Protein AF-A0A1E3VKZ2-F1 (afdb_monomer_lite)

Radius of gyration: 23.26 Å; chains: 1; bounding box: 57×52×41 Å

pLDDT: mean 84.13, std 14.15, range [46.94, 95.75]

Foldseek 3Di:
DPDPDPVLLVCLLVVVDDPVSNVVVVVVCVVDPVSVVVSVVVNVVVVVVVVVCVVVVPDPDPPVVVVVVVPDDDDPPPDDDD

InterPro domains:
  IPR041916 Anti-sigma factor, zinc-finger domain superfamily [G3DSA:1.10.10.1320] (2-77)

Organism: NCBI:txid1774970

Structure (mmCIF, N/CA/C/O backbone):
data_AF-A0A1E3VKZ2-F1
#
_entry.id   AF-A0A1E3VKZ2-F1
#
loop_
_atom_site.group_PDB
_atom_site.id
_atom_site.type_symbol
_atom_site.label_atom_id
_atom_site.label_alt_id
_atom_site.label_comp_id
_atom_site.label_asym_id
_atom_site.label_entity_id
_atom_site.label_seq_id
_atom_site.pdbx_PDB_ins_code
_atom_site.Cartn_x
_atom_site.Cartn_y
_atom_site.Cartn_z
_atom_site.occupancy
_atom_site.B_iso_or_equiv
_atom_site.auth_seq_id
_atom_site.auth_comp_id
_atom_site.auth_asym_id
_atom_site.auth_atom_id
_atom_site.pdbx_PDB_model_num
ATOM 1 N N . MET A 1 1 ? 15.699 11.610 -7.701 1.00 52.47 1 MET A N 1
ATOM 2 C CA . MET A 1 1 ? 15.332 10.219 -8.046 1.00 52.47 1 MET A CA 1
ATOM 3 C C . MET A 1 1 ? 14.972 9.521 -6.748 1.00 52.47 1 MET A C 1
ATOM 5 O O . MET A 1 1 ? 15.765 9.647 -5.826 1.00 52.47 1 MET A O 1
ATOM 9 N N . LEU A 1 2 ? 13.817 8.849 -6.640 1.00 61.72 2 LEU A N 1
ATOM 10 C CA . LEU A 1 2 ? 13.558 7.988 -5.478 1.00 61.72 2 LEU A CA 1
ATOM 11 C C . LEU A 1 2 ? 14.512 6.793 -5.585 1.00 61.72 2 LEU A C 1
ATOM 13 O O . LEU A 1 2 ? 14.399 5.987 -6.508 1.00 61.72 2 LEU A O 1
ATOM 17 N N . THR A 1 3 ? 15.507 6.732 -4.709 1.00 64.56 3 THR A N 1
ATOM 18 C CA . THR A 1 3 ? 16.391 5.574 -4.575 1.00 64.56 3 THR A CA 1
ATOM 19 C C . THR A 1 3 ? 15.614 4.429 -3.919 1.00 64.56 3 THR A C 1
ATOM 21 O O . THR A 1 3 ? 14.753 4.690 -3.081 1.00 64.56 3 THR A O 1
ATOM 24 N N . PRO A 1 4 ? 15.864 3.156 -4.260 1.00 67.62 4 PRO A N 1
ATOM 25 C CA . PRO A 1 4 ? 15.265 2.024 -3.556 1.00 67.62 4 PRO A CA 1
ATOM 26 C C . PRO A 1 4 ? 15.897 1.881 -2.161 1.00 67.62 4 PRO A C 1
ATOM 28 O O . PRO A 1 4 ? 16.725 1.004 -1.924 1.00 67.62 4 PRO A O 1
ATOM 31 N N . SER A 1 5 ? 15.541 2.790 -1.255 1.00 85.31 5 SER A N 1
ATOM 32 C CA . SER A 1 5 ? 15.763 2.671 0.181 1.00 85.31 5 SER A CA 1
ATOM 33 C C . SER A 1 5 ? 14.626 1.867 0.809 1.00 85.31 5 SER A C 1
ATOM 35 O O . SER A 1 5 ? 13.535 1.758 0.244 1.00 85.31 5 SER A O 1
ATOM 37 N N . ASP A 1 6 ? 14.872 1.320 1.994 1.00 85.12 6 ASP A N 1
ATOM 38 C CA . ASP A 1 6 ? 13.844 0.601 2.748 1.00 85.12 6 ASP A CA 1
ATOM 39 C C . ASP A 1 6 ? 12.677 1.521 3.130 1.00 85.12 6 ASP A C 1
ATOM 41 O O . ASP A 1 6 ? 11.523 1.114 3.031 1.00 85.12 6 ASP A O 1
ATOM 45 N N . GLU A 1 7 ? 12.957 2.785 3.448 1.00 90.00 7 GLU A N 1
ATOM 46 C CA . GLU A 1 7 ? 11.938 3.804 3.719 1.00 90.00 7 GLU A CA 1
ATOM 47 C C . GLU A 1 7 ? 10.979 3.993 2.536 1.00 90.00 7 GLU A C 1
ATOM 49 O O . GLU A 1 7 ? 9.769 3.865 2.704 1.00 90.00 7 GLU A O 1
ATOM 54 N N . ASN A 1 8 ? 11.500 4.155 1.315 1.00 90.12 8 ASN A N 1
ATOM 55 C CA . ASN A 1 8 ? 10.665 4.329 0.122 1.00 90.12 8 ASN A CA 1
ATOM 56 C C . ASN A 1 8 ? 9.822 3.083 -0.196 1.00 90.12 8 ASN A C 1
ATOM 58 O O . ASN A 1 8 ? 8.720 3.194 -0.733 1.00 90.12 8 ASN A O 1
ATOM 62 N N . ILE A 1 9 ? 10.319 1.885 0.137 1.00 93.31 9 ILE A N 1
ATOM 63 C CA . ILE A 1 9 ? 9.539 0.646 0.019 1.00 93.31 9 ILE A CA 1
ATOM 64 C C . ILE A 1 9 ? 8.356 0.677 0.990 1.00 93.31 9 ILE A C 1
ATOM 66 O O . ILE A 1 9 ? 7.239 0.357 0.585 1.00 93.31 9 ILE A O 1
ATOM 70 N N . HIS A 1 10 ? 8.588 1.065 2.245 1.00 92.56 10 HIS A N 1
ATOM 71 C CA . HIS A 1 10 ? 7.530 1.176 3.246 1.00 92.56 10 HIS A CA 1
ATOM 72 C C . HIS A 1 10 ? 6.508 2.252 2.874 1.00 92.56 10 HIS A C 1
ATOM 74 O O . HIS A 1 10 ? 5.317 1.957 2.850 1.00 92.56 10 HIS A O 1
ATOM 80 N N . GLU A 1 11 ? 6.941 3.450 2.477 1.00 94.19 11 GLU A N 1
ATOM 81 C CA . GLU A 1 11 ? 6.031 4.516 2.041 1.00 94.19 11 GLU A CA 1
ATOM 82 C C . GLU A 1 11 ? 5.175 4.106 0.839 1.00 94.19 11 GLU A C 1
ATOM 84 O O . GLU A 1 11 ? 3.984 4.423 0.784 1.00 94.19 11 GLU A O 1
ATOM 89 N N . PHE A 1 12 ? 5.756 3.371 -0.115 1.00 94.06 12 PHE A N 1
ATOM 90 C CA . PHE A 1 12 ? 5.017 2.835 -1.253 1.00 94.06 12 PHE A CA 1
ATOM 91 C C . PHE A 1 12 ? 3.983 1.786 -0.827 1.00 94.06 12 PHE A C 1
ATOM 93 O O . PHE A 1 12 ? 2.829 1.858 -1.247 1.00 94.06 12 PHE A O 1
ATOM 100 N N . VAL A 1 13 ? 4.373 0.819 0.011 1.00 94.69 13 VAL A N 1
ATOM 101 C CA . VAL A 1 13 ? 3.487 -0.265 0.476 1.00 94.69 13 VAL A CA 1
ATOM 102 C C . VAL A 1 13 ? 2.369 0.265 1.385 1.00 94.69 13 VAL A C 1
ATOM 104 O O . VAL A 1 13 ? 1.252 -0.257 1.349 1.00 94.69 13 VAL A O 1
ATOM 107 N N . ASP A 1 14 ? 2.648 1.310 2.161 1.00 92.94 14 ASP A N 1
ATOM 108 C CA . ASP A 1 14 ? 1.688 1.976 3.043 1.00 92.94 14 ASP A CA 1
ATOM 109 C C . ASP A 1 14 ? 0.805 3.000 2.305 1.00 92.94 14 ASP A C 1
ATOM 111 O O . ASP A 1 14 ? -0.126 3.543 2.899 1.00 92.94 14 ASP A O 1
ATOM 115 N N . GLY A 1 15 ? 1.069 3.267 1.018 1.00 93.69 15 GLY A N 1
ATOM 116 C CA . GLY A 1 15 ? 0.292 4.203 0.198 1.00 93.69 15 GLY A CA 1
ATOM 117 C C . GLY A 1 15 ? 0.498 5.679 0.555 1.00 93.69 15 GLY A C 1
ATOM 118 O O . GLY A 1 15 ? -0.397 6.489 0.329 1.00 93.69 15 GLY A O 1
ATOM 119 N N . ARG A 1 16 ? 1.653 6.032 1.132 1.00 94.88 16 ARG A N 1
ATOM 120 C CA . ARG A 1 16 ? 1.983 7.399 1.582 1.00 94.88 16 ARG A CA 1
ATOM 121 C C . ARG A 1 16 ? 2.662 8.257 0.518 1.00 94.88 16 ARG A C 1
ATOM 123 O O . ARG A 1 16 ? 2.691 9.475 0.658 1.00 94.88 16 ARG A O 1
ATOM 130 N N . LEU A 1 17 ? 3.185 7.639 -0.539 1.00 93.75 17 LEU A N 1
ATOM 131 C CA . LEU A 1 17 ? 3.750 8.369 -1.672 1.00 93.75 17 LEU A CA 1
ATOM 132 C C . LEU A 1 17 ? 2.666 9.145 -2.421 1.00 93.75 17 LEU A C 1
ATOM 134 O O . LEU A 1 17 ? 1.544 8.663 -2.600 1.00 93.75 17 LEU A O 1
ATOM 138 N N . SER A 1 18 ? 3.021 10.320 -2.944 1.00 94.81 18 SER A N 1
ATOM 139 C CA . SER A 1 18 ? 2.134 11.025 -3.867 1.00 94.81 18 SER A CA 1
ATOM 140 C C . SER A 1 18 ? 1.900 10.185 -5.131 1.00 94.81 18 SER A C 1
ATOM 142 O O . SER A 1 18 ? 2.755 9.399 -5.545 1.00 94.81 18 SER A O 1
ATOM 144 N N . ALA A 1 19 ? 0.757 10.366 -5.800 1.00 94.06 19 ALA A N 1
ATOM 145 C CA . ALA A 1 19 ? 0.440 9.654 -7.042 1.00 94.06 19 ALA A CA 1
ATOM 146 C C . ALA A 1 19 ? 1.578 9.659 -8.098 1.00 94.06 19 ALA A C 1
ATOM 148 O O . ALA A 1 19 ? 1.893 8.588 -8.630 1.00 94.06 19 ALA A O 1
ATOM 149 N N . PRO A 1 20 ? 2.246 10.795 -8.404 1.00 94.38 20 PRO A N 1
ATOM 150 C CA . PRO A 1 20 ? 3.350 10.790 -9.365 1.00 94.38 20 PRO A CA 1
ATOM 151 C C . PRO A 1 20 ? 4.598 10.047 -8.861 1.00 94.38 20 PRO A C 1
ATOM 153 O O . PRO A 1 20 ? 5.338 9.485 -9.671 1.00 94.38 20 PRO A O 1
ATOM 156 N N . GLU A 1 21 ? 4.859 10.028 -7.554 1.00 94.12 21 GLU A N 1
ATOM 157 C CA . GLU A 1 21 ? 5.985 9.291 -6.963 1.00 94.12 21 GLU A CA 1
ATOM 158 C C . GLU A 1 21 ? 5.712 7.793 -6.927 1.00 94.12 21 GLU A C 1
ATOM 160 O O . GLU A 1 21 ? 6.572 7.009 -7.328 1.00 94.12 21 GLU A O 1
ATOM 165 N N . ALA A 1 22 ? 4.493 7.400 -6.558 1.00 94.81 22 ALA A N 1
ATOM 166 C CA . ALA A 1 22 ? 4.043 6.018 -6.584 1.00 94.81 22 ALA A CA 1
ATOM 167 C C . ALA A 1 22 ? 4.142 5.422 -7.995 1.00 94.81 22 ALA A C 1
ATOM 169 O O . ALA A 1 22 ? 4.640 4.310 -8.151 1.00 94.81 22 ALA A O 1
ATOM 170 N N . ALA A 1 23 ? 3.754 6.167 -9.038 1.00 95.19 23 ALA A N 1
ATOM 171 C CA . ALA A 1 23 ? 3.875 5.713 -10.426 1.00 95.19 23 ALA A CA 1
ATOM 172 C C . ALA A 1 23 ? 5.340 5.481 -10.844 1.00 95.19 23 ALA A C 1
ATOM 174 O O . ALA A 1 23 ? 5.673 4.459 -11.449 1.00 95.19 23 ALA A O 1
ATOM 175 N N . LYS A 1 24 ? 6.241 6.403 -10.481 1.00 93.25 24 LYS A N 1
ATOM 176 C CA . LYS A 1 24 ? 7.684 6.265 -10.746 1.00 93.25 24 LYS A CA 1
ATOM 177 C C . LYS A 1 24 ? 8.285 5.088 -9.981 1.00 93.25 24 LYS A C 1
ATOM 179 O O . LYS A 1 24 ? 9.063 4.319 -10.545 1.00 93.25 24 LYS A O 1
ATOM 184 N N . PHE A 1 25 ? 7.912 4.928 -8.714 1.00 94.44 25 PHE A N 1
ATOM 185 C CA . PHE A 1 25 ? 8.383 3.828 -7.884 1.00 94.44 25 PHE A CA 1
ATOM 186 C C . PHE A 1 25 ? 7.860 2.483 -8.396 1.00 94.44 25 PHE A C 1
ATOM 188 O O . PHE A 1 25 ? 8.635 1.540 -8.517 1.00 94.44 25 PHE A O 1
ATOM 195 N N . ALA A 1 26 ? 6.596 2.405 -8.817 1.00 94.69 26 ALA A N 1
ATOM 196 C CA . ALA A 1 26 ? 6.018 1.211 -9.429 1.00 94.69 26 ALA A CA 1
ATOM 197 C C . ALA A 1 26 ? 6.768 0.786 -10.703 1.00 94.69 26 ALA A C 1
ATOM 199 O O . ALA A 1 26 ? 7.025 -0.403 -10.889 1.00 94.69 26 ALA A O 1
ATOM 200 N N . ALA A 1 27 ? 7.191 1.737 -11.545 1.00 95.19 27 ALA A N 1
ATOM 201 C CA . ALA A 1 27 ? 8.039 1.437 -12.701 1.00 95.19 27 ALA A CA 1
ATOM 202 C C . ALA A 1 27 ? 9.405 0.860 -12.279 1.00 95.19 27 ALA A C 1
ATOM 204 O O . ALA A 1 27 ? 9.883 -0.113 -12.867 1.00 95.19 27 ALA A O 1
ATOM 205 N N . HIS A 1 28 ? 10.009 1.404 -11.219 1.00 92.25 28 HIS A N 1
ATOM 206 C CA . HIS A 1 28 ? 11.264 0.890 -10.669 1.00 92.25 28 HIS A CA 1
ATOM 207 C C . HIS A 1 28 ? 11.107 -0.507 -10.051 1.00 92.25 28 HIS A C 1
ATOM 209 O O . HIS A 1 28 ? 11.969 -1.368 -10.227 1.00 92.25 28 HIS A O 1
ATOM 215 N N . VAL A 1 29 ? 9.989 -0.759 -9.371 1.00 94.94 29 VAL A N 1
ATOM 216 C CA . VAL A 1 29 ? 9.609 -2.082 -8.874 1.00 94.94 29 VAL A CA 1
ATOM 217 C C . VAL A 1 29 ? 9.474 -3.043 -10.054 1.00 94.94 29 VAL A C 1
ATOM 219 O O . VAL A 1 29 ? 10.151 -4.064 -10.071 1.00 94.94 29 VAL A O 1
ATOM 222 N N . ALA A 1 30 ? 8.699 -2.708 -11.088 1.00 95.31 30 ALA A N 1
ATOM 223 C CA . ALA A 1 30 ? 8.490 -3.564 -12.258 1.00 95.31 30 ALA A CA 1
ATOM 224 C C . ALA A 1 30 ? 9.803 -3.985 -12.947 1.00 95.31 30 ALA A C 1
ATOM 226 O O . ALA A 1 30 ? 9.960 -5.155 -13.305 1.00 95.31 30 ALA A O 1
ATOM 227 N N . ALA A 1 31 ? 10.763 -3.062 -13.057 1.00 95.00 31 ALA A N 1
ATOM 228 C CA . ALA A 1 31 ? 12.072 -3.311 -13.660 1.00 95.00 31 ALA A CA 1
ATOM 229 C C . ALA A 1 31 ? 13.006 -4.200 -12.810 1.00 95.00 31 ALA A C 1
ATOM 231 O O . ALA A 1 31 ? 13.956 -4.765 -13.344 1.00 95.00 31 ALA A O 1
ATOM 232 N N . ASN A 1 32 ? 12.744 -4.366 -11.506 1.00 94.06 32 ASN A N 1
ATOM 233 C CA . ASN A 1 32 ? 13.660 -5.013 -10.562 1.00 94.06 32 ASN A CA 1
ATOM 234 C C . ASN A 1 32 ? 13.024 -6.236 -9.866 1.00 94.06 32 ASN A C 1
ATOM 236 O O . ASN A 1 32 ? 12.267 -6.087 -8.903 1.00 94.06 32 ASN A O 1
ATOM 240 N N . PRO A 1 33 ? 13.352 -7.482 -10.271 1.00 94.31 33 PRO A N 1
ATOM 241 C CA . PRO A 1 33 ? 12.781 -8.700 -9.680 1.00 94.31 33 PRO A CA 1
ATOM 242 C C . PRO A 1 33 ? 12.995 -8.837 -8.166 1.00 94.31 33 PR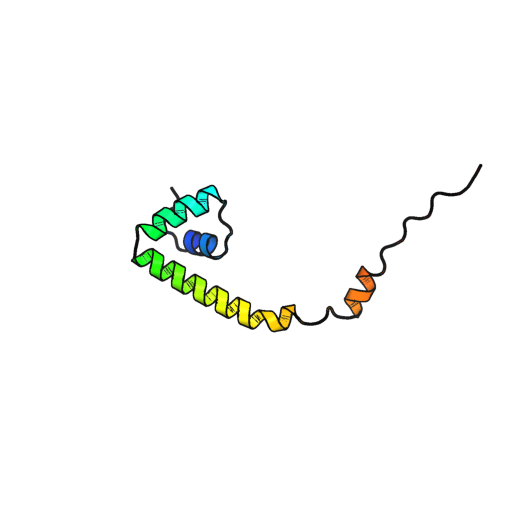O A C 1
ATOM 244 O O . PRO A 1 33 ? 12.097 -9.287 -7.460 1.00 94.31 33 PRO A O 1
ATOM 247 N N . HIS A 1 34 ? 14.164 -8.439 -7.658 1.00 92.50 34 HIS A N 1
ATOM 248 C CA . HIS A 1 34 ? 14.454 -8.479 -6.223 1.00 92.50 34 HIS A CA 1
ATOM 249 C C . HIS A 1 34 ? 13.565 -7.505 -5.440 1.00 92.50 34 HIS A C 1
ATOM 251 O O . HIS A 1 34 ? 12.953 -7.877 -4.441 1.00 92.50 34 HIS A O 1
ATOM 257 N N . LEU A 1 35 ? 13.425 -6.276 -5.942 1.00 93.81 35 LEU A N 1
ATOM 258 C CA . LEU A 1 35 ? 12.573 -5.260 -5.335 1.00 93.81 35 LEU A CA 1
ATOM 259 C C . LEU A 1 35 ? 11.093 -5.673 -5.359 1.00 93.81 35 LEU A C 1
ATOM 261 O O . LEU A 1 35 ? 10.415 -5.522 -4.346 1.00 93.81 35 LEU A O 1
ATOM 265 N N . ARG A 1 36 ? 10.614 -6.291 -6.453 1.00 95.62 36 ARG A N 1
ATOM 266 C CA . ARG A 1 36 ? 9.262 -6.885 -6.513 1.00 95.62 36 ARG A CA 1
ATOM 267 C C . ARG A 1 36 ? 9.008 -7.876 -5.392 1.00 95.62 36 ARG A C 1
ATOM 269 O O . ARG A 1 36 ? 7.965 -7.799 -4.755 1.00 95.62 36 ARG A O 1
ATOM 276 N N . ARG A 1 37 ? 9.949 -8.794 -5.144 1.00 95.12 37 ARG A N 1
ATOM 277 C CA . ARG A 1 37 ? 9.809 -9.793 -4.071 1.00 95.12 37 ARG A CA 1
ATOM 278 C C . ARG A 1 37 ? 9.707 -9.125 -2.701 1.00 95.12 37 ARG A C 1
ATOM 280 O O . ARG A 1 37 ? 8.847 -9.508 -1.916 1.00 95.12 37 ARG A O 1
ATOM 287 N N . ARG A 1 38 ? 10.534 -8.106 -2.438 1.00 94.19 38 ARG A N 1
ATOM 288 C CA . ARG A 1 38 ? 10.504 -7.350 -1.173 1.00 94.19 38 ARG A CA 1
ATOM 289 C C . ARG A 1 38 ? 9.173 -6.625 -0.969 1.00 94.19 38 ARG A C 1
ATOM 291 O O . ARG A 1 38 ? 8.550 -6.791 0.073 1.00 94.19 38 ARG A O 1
ATOM 298 N N . VAL A 1 39 ? 8.713 -5.884 -1.979 1.00 95.44 39 VAL A N 1
ATOM 299 C CA . VAL A 1 39 ? 7.420 -5.179 -1.951 1.00 95.44 39 VAL A CA 1
ATOM 300 C C . VAL A 1 39 ? 6.264 -6.160 -1.746 1.00 95.44 39 VAL A C 1
ATOM 302 O O . VAL A 1 39 ? 5.408 -5.921 -0.901 1.00 95.44 39 VAL A O 1
ATOM 305 N N . ALA A 1 40 ? 6.253 -7.285 -2.468 1.00 95.69 40 ALA A N 1
ATOM 306 C CA . ALA A 1 40 ? 5.201 -8.292 -2.346 1.00 95.69 40 ALA A CA 1
ATOM 307 C C . ALA A 1 40 ? 5.151 -8.926 -0.945 1.00 95.69 40 ALA A C 1
ATOM 309 O O . ALA A 1 40 ? 4.066 -9.109 -0.398 1.00 95.69 40 ALA A O 1
ATOM 310 N N . ALA A 1 41 ? 6.312 -9.223 -0.349 1.00 95.75 41 ALA A N 1
ATOM 311 C CA . ALA A 1 41 ? 6.390 -9.772 1.002 1.00 95.75 41 ALA A CA 1
ATOM 312 C C . ALA A 1 41 ? 5.835 -8.793 2.050 1.00 95.75 41 ALA A C 1
ATOM 314 O O . ALA A 1 41 ? 5.004 -9.175 2.871 1.00 95.75 41 ALA A O 1
ATOM 315 N N . LEU A 1 42 ? 6.241 -7.521 1.987 1.00 94.81 42 LEU A N 1
ATOM 316 C CA . LEU A 1 42 ? 5.745 -6.486 2.900 1.00 94.81 42 LEU A CA 1
ATOM 317 C C . LEU A 1 42 ? 4.251 -6.220 2.710 1.00 94.81 42 LEU A C 1
ATOM 319 O O . LEU A 1 42 ? 3.519 -6.083 3.687 1.00 94.81 42 LEU A O 1
ATOM 323 N N . TRP A 1 43 ? 3.775 -6.214 1.464 1.00 94.38 43 TRP A N 1
ATOM 324 C CA . TRP A 1 43 ? 2.352 -6.072 1.176 1.00 94.38 43 TRP A CA 1
ATOM 325 C C . TRP A 1 43 ? 1.529 -7.210 1.791 1.00 94.38 43 TRP A C 1
ATOM 327 O O . TRP A 1 43 ? 0.505 -6.945 2.420 1.00 94.38 43 TRP A O 1
ATOM 337 N N . LEU A 1 44 ? 1.994 -8.460 1.675 1.00 94.44 44 LEU A N 1
ATOM 338 C CA . LEU A 1 44 ? 1.334 -9.619 2.279 1.00 94.44 44 LEU A CA 1
ATOM 339 C C . LEU A 1 44 ? 1.264 -9.501 3.808 1.00 94.44 44 LEU A C 1
ATOM 341 O O . LEU A 1 44 ? 0.193 -9.689 4.382 1.00 94.44 44 LEU A O 1
ATOM 345 N N . ILE A 1 45 ? 2.374 -9.135 4.458 1.00 93.62 45 ILE A N 1
ATOM 346 C CA . ILE A 1 45 ? 2.427 -8.926 5.915 1.00 93.62 45 ILE A CA 1
ATOM 347 C C . ILE A 1 45 ? 1.425 -7.846 6.339 1.00 93.62 45 ILE A C 1
ATOM 349 O O . ILE A 1 45 ? 0.635 -8.061 7.259 1.00 93.62 45 ILE A O 1
ATOM 353 N N . ASN A 1 46 ? 1.393 -6.717 5.629 1.00 91.25 46 ASN A N 1
ATOM 354 C CA . ASN A 1 46 ? 0.451 -5.636 5.907 1.00 91.25 46 ASN A CA 1
ATOM 355 C C . ASN A 1 46 ? -1.011 -6.088 5.769 1.00 91.25 46 ASN A C 1
ATOM 357 O O . ASN A 1 46 ? -1.851 -5.678 6.570 1.00 91.25 46 ASN A O 1
ATOM 361 N N . GLN A 1 47 ? -1.334 -6.945 4.794 1.00 89.81 47 GLN A N 1
ATOM 362 C CA . GLN A 1 47 ? -2.684 -7.507 4.678 1.00 89.81 47 GLN A CA 1
ATOM 363 C C . GLN A 1 47 ? -3.028 -8.458 5.824 1.00 89.81 47 GLN A C 1
ATOM 365 O O . GLN A 1 47 ? -4.135 -8.387 6.354 1.00 89.81 47 GLN A O 1
ATOM 370 N N . MET A 1 48 ? -2.088 -9.309 6.245 1.00 90.44 48 MET A N 1
ATOM 371 C CA . MET A 1 48 ? -2.295 -10.204 7.387 1.00 90.44 48 MET A CA 1
ATOM 372 C C . MET A 1 48 ? -2.563 -9.415 8.673 1.00 90.44 48 MET A C 1
ATOM 374 O O . MET A 1 48 ? -3.518 -9.711 9.388 1.00 90.44 48 MET A O 1
ATOM 378 N N . LEU A 1 49 ? -1.768 -8.373 8.935 1.00 89.31 49 LEU A N 1
ATOM 379 C CA . LEU A 1 49 ? -1.939 -7.502 10.100 1.00 89.31 49 LEU A CA 1
ATOM 380 C C . LEU A 1 49 ? -3.279 -6.760 10.074 1.00 89.31 49 LEU A C 1
ATOM 382 O O . LEU A 1 49 ? -3.979 -6.729 11.084 1.00 89.31 49 LEU A O 1
ATOM 386 N N . ARG A 1 50 ? -3.672 -6.210 8.916 1.00 86.38 50 ARG A N 1
ATOM 387 C CA . ARG A 1 50 ? -4.993 -5.585 8.757 1.00 86.38 50 ARG A CA 1
ATOM 388 C C . ARG A 1 50 ? -6.123 -6.572 9.025 1.00 86.38 50 ARG A C 1
ATOM 390 O O . ARG A 1 50 ? -7.069 -6.208 9.711 1.00 86.38 50 ARG A O 1
ATOM 397 N N . GLY A 1 51 ? -6.010 -7.804 8.529 1.00 86.25 51 GLY A N 1
ATOM 398 C CA . GLY A 1 51 ? -6.989 -8.862 8.774 1.00 86.25 51 GLY A CA 1
ATOM 399 C C . GLY A 1 51 ? -7.179 -9.161 10.263 1.00 86.25 51 GLY A C 1
ATOM 400 O O . GLY A 1 51 ? -8.312 -9.213 10.727 1.00 86.25 51 GLY A O 1
ATOM 401 N N . LEU A 1 52 ? -6.087 -9.274 11.029 1.00 87.31 52 LEU A N 1
ATOM 402 C CA . LEU A 1 52 ? -6.147 -9.488 12.484 1.00 87.31 52 LEU A CA 1
ATOM 403 C C . LEU A 1 52 ? -6.845 -8.335 13.222 1.00 87.31 52 LEU A C 1
ATOM 405 O O . LEU A 1 52 ? -7.564 -8.567 14.191 1.00 87.31 52 LEU A O 1
ATOM 409 N N . GLY A 1 53 ? -6.640 -7.100 12.760 1.00 82.50 53 GLY A N 1
ATOM 410 C CA . GLY A 1 53 ? -7.225 -5.902 13.361 1.00 82.50 53 GLY A CA 1
ATOM 411 C C . GLY A 1 53 ? -8.704 -5.672 13.040 1.00 82.50 53 GLY A C 1
ATOM 412 O O . GLY A 1 53 ? -9.324 -4.854 13.716 1.00 82.50 53 GLY A O 1
ATOM 413 N N . GLN A 1 54 ? -9.291 -6.373 12.058 1.00 83.69 54 GLN A N 1
ATOM 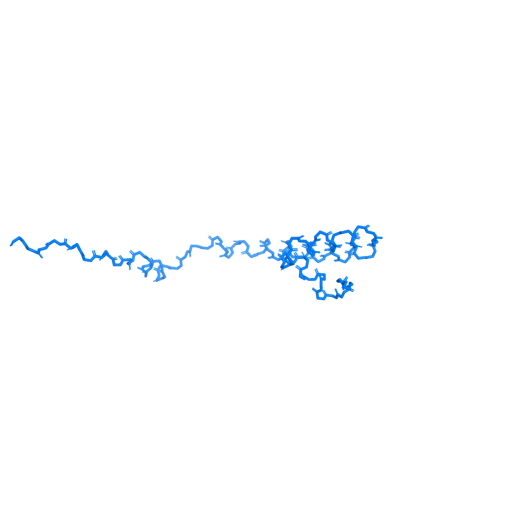414 C CA . GLN A 1 54 ? -10.686 -6.126 11.660 1.00 83.69 54 GLN A CA 1
ATOM 415 C C . GLN A 1 54 ? -11.673 -6.372 12.798 1.00 83.69 54 GLN A C 1
ATOM 417 O O . GLN A 1 54 ? -12.542 -5.546 13.044 1.00 83.69 54 GLN A O 1
ATOM 422 N N . HIS A 1 55 ? -11.465 -7.430 13.582 1.00 79.56 55 HIS A N 1
ATOM 423 C CA . HIS A 1 55 ? -12.322 -7.727 14.731 1.00 79.56 55 HIS A CA 1
ATOM 424 C C . HIS A 1 55 ? -12.359 -6.604 15.778 1.00 79.56 55 HIS A C 1
ATOM 426 O O . HIS A 1 55 ? -13.361 -6.455 16.467 1.00 79.56 55 HIS A O 1
ATOM 432 N N . ILE A 1 56 ? -11.280 -5.824 15.897 1.00 82.94 56 ILE A N 1
ATOM 433 C CA . ILE A 1 56 ? -11.205 -4.676 16.810 1.00 82.94 56 ILE A CA 1
ATOM 434 C C . ILE A 1 56 ? -11.957 -3.478 16.216 1.00 82.94 56 ILE A C 1
ATOM 436 O O . ILE A 1 56 ? -12.615 -2.740 16.941 1.00 82.94 56 ILE A O 1
ATOM 440 N N . LEU A 1 57 ? -11.876 -3.277 14.897 1.00 81.75 57 LEU A N 1
ATOM 441 C CA . LEU A 1 57 ? -12.599 -2.202 14.209 1.00 81.75 57 LEU A CA 1
ATOM 442 C C . LEU A 1 57 ? -14.115 -2.432 14.181 1.00 81.75 57 LEU A C 1
ATOM 444 O O . LEU A 1 57 ? -14.871 -1.463 14.184 1.00 81.75 57 LEU A O 1
ATOM 448 N N . ASP A 1 58 ? -14.541 -3.693 14.187 1.00 84.19 58 ASP A N 1
ATOM 449 C CA . ASP A 1 58 ? -15.950 -4.088 14.240 1.00 84.19 58 ASP A CA 1
ATOM 450 C C . ASP A 1 58 ? -16.544 -4.028 15.663 1.00 84.19 58 ASP A C 1
ATOM 452 O O . ASP A 1 58 ? -17.744 -4.258 15.846 1.00 84.19 58 ASP A O 1
ATOM 456 N N . GLU A 1 59 ? -15.739 -3.725 16.688 1.00 85.19 59 GLU A N 1
ATOM 457 C CA . GLU A 1 59 ? -16.239 -3.565 18.053 1.00 85.19 59 GLU A CA 1
ATOM 458 C C . GLU A 1 59 ? -17.170 -2.339 18.139 1.00 85.19 59 GLU A C 1
ATOM 460 O O . GLU A 1 59 ? -16.844 -1.258 17.630 1.00 85.19 59 GLU A O 1
ATOM 465 N N . PRO A 1 60 ? -18.345 -2.451 18.792 1.00 88.00 60 PRO A N 1
ATOM 466 C CA . PRO A 1 60 ? -19.212 -1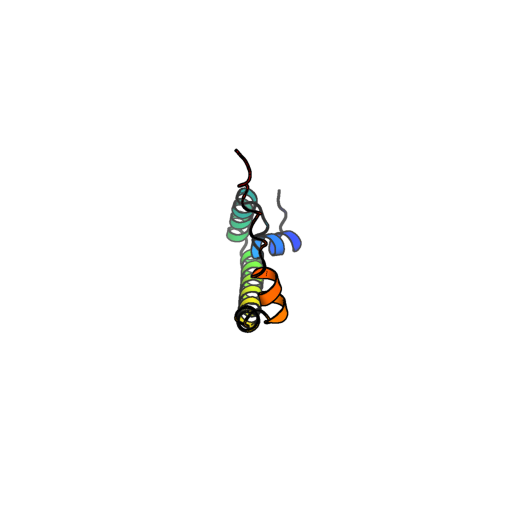.301 18.980 1.00 88.00 60 PRO A CA 1
ATOM 467 C C . PRO A 1 60 ? -18.492 -0.197 19.757 1.00 88.00 60 PRO A C 1
ATOM 469 O O . PRO A 1 60 ? -17.842 -0.439 20.774 1.00 88.00 60 PRO A O 1
ATOM 472 N N . VAL A 1 61 ? -18.679 1.051 19.320 1.00 86.75 61 VAL A N 1
ATOM 473 C CA . VAL A 1 61 ? -18.141 2.217 20.032 1.00 86.75 61 VAL A CA 1
ATOM 474 C C . VAL A 1 61 ? -18.635 2.196 21.487 1.00 86.75 61 VAL A C 1
ATOM 476 O O . VAL A 1 61 ? -19.852 2.158 21.706 1.00 86.75 61 VAL A O 1
ATOM 479 N N . PRO A 1 62 ? -17.739 2.284 22.490 1.00 90.06 62 PRO A N 1
ATOM 480 C CA . PRO A 1 62 ? -18.129 2.246 23.894 1.00 90.06 62 PRO A CA 1
ATOM 481 C C . PRO A 1 62 ? -19.212 3.276 24.231 1.00 90.06 62 PRO A C 1
ATOM 483 O O . PRO A 1 62 ? -19.097 4.456 23.884 1.00 90.06 62 PRO A O 1
ATOM 486 N N . GLU A 1 63 ? -20.24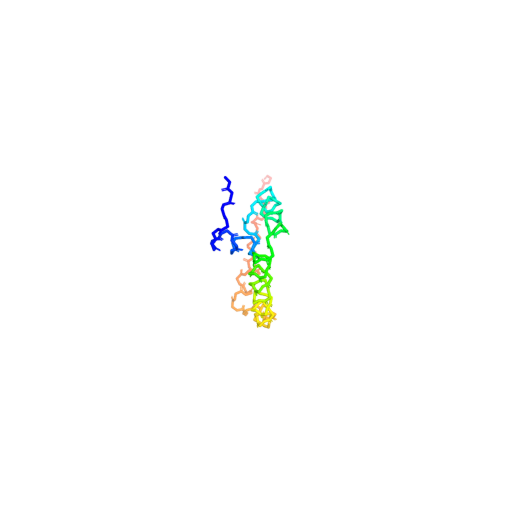3 2.865 24.977 1.00 87.81 63 GLU A N 1
ATOM 487 C CA . GLU A 1 63 ? -21.42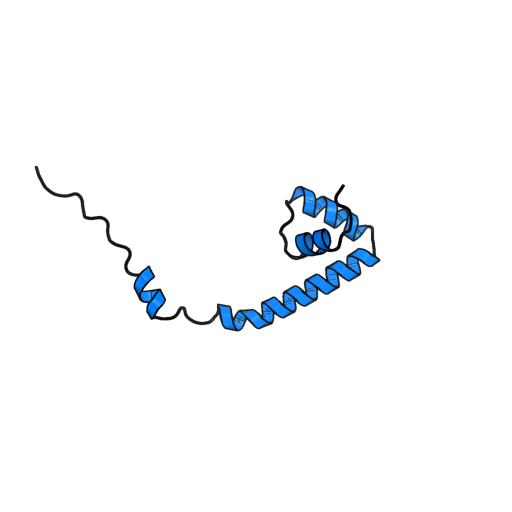4 3.701 25.251 1.00 87.81 63 GLU A CA 1
ATOM 488 C C . GLU A 1 63 ? -21.091 5.071 25.856 1.00 87.81 63 GLU A C 1
ATOM 490 O O . GLU A 1 63 ? -21.758 6.065 25.563 1.00 87.81 63 GLU A O 1
ATOM 495 N N . ARG A 1 64 ? -20.050 5.143 26.698 1.00 88.75 64 ARG A N 1
ATOM 496 C CA . ARG A 1 64 ? -19.578 6.408 27.285 1.00 88.75 64 ARG A CA 1
ATOM 497 C C . ARG A 1 64 ? -19.184 7.427 26.214 1.00 88.75 64 ARG A C 1
ATOM 499 O O . ARG A 1 64 ? -19.511 8.598 26.363 1.00 88.75 64 ARG A O 1
ATOM 506 N N . LEU A 1 65 ? -18.538 6.985 25.137 1.00 86.12 65 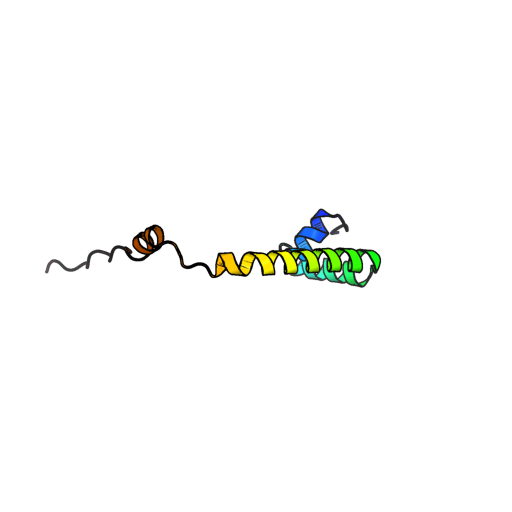LEU A N 1
ATOM 507 C CA . LEU A 1 65 ? -18.144 7.841 24.017 1.00 86.12 65 LEU A CA 1
ATOM 508 C C . LEU A 1 65 ? -19.336 8.138 23.099 1.00 86.12 65 LEU A C 1
ATOM 510 O O . LEU A 1 65 ? -19.522 9.281 22.684 1.00 86.12 65 LEU A O 1
ATOM 514 N N . ALA A 1 66 ? -20.198 7.145 22.854 1.00 87.81 66 ALA A N 1
ATOM 515 C CA . ALA A 1 66 ? -21.403 7.318 22.040 1.00 87.81 66 ALA A CA 1
ATOM 516 C C . ALA A 1 66 ? -22.350 8.399 22.603 1.00 87.81 66 ALA A C 1
ATOM 518 O O . ALA A 1 66 ? -22.965 9.147 21.840 1.00 87.81 66 ALA A O 1
ATOM 519 N N . LYS A 1 67 ? -22.441 8.520 23.935 1.00 86.19 67 LYS A N 1
ATOM 520 C CA . LYS A 1 67 ? -23.232 9.562 24.613 1.00 86.19 67 LYS A CA 1
ATOM 521 C C . LYS A 1 67 ? -22.706 10.974 24.345 1.00 86.19 67 LYS A C 1
ATOM 523 O O . LYS A 1 67 ? -23.513 11.879 24.186 1.00 86.19 67 LYS A O 1
ATOM 528 N N . ILE A 1 68 ? -21.391 11.163 24.238 1.00 86.38 68 ILE A N 1
ATOM 529 C CA . ILE A 1 68 ? -20.783 12.483 23.995 1.00 86.38 68 ILE A CA 1
ATOM 530 C C . ILE A 1 68 ? -21.070 12.954 22.563 1.00 86.38 68 ILE A C 1
ATOM 532 O O . ILE A 1 68 ? -21.466 14.095 22.360 1.00 86.38 68 ILE A O 1
ATOM 536 N N . VAL A 1 69 ? -20.944 12.065 21.571 1.00 79.50 69 VAL A N 1
ATOM 537 C CA . VAL A 1 69 ? -21.160 12.404 20.148 1.00 79.50 69 VAL A CA 1
ATOM 538 C C . VAL A 1 69 ? -22.628 12.724 19.840 1.00 79.50 69 VAL A C 1
ATOM 540 O O . VAL A 1 69 ? -22.915 13.577 19.001 1.00 79.50 69 VAL A O 1
ATOM 543 N N . ARG A 1 70 ? -23.574 12.062 20.519 1.00 72.06 70 ARG A N 1
ATOM 544 C CA . ARG A 1 70 ? -25.017 12.301 20.329 1.00 72.06 70 ARG A CA 1
ATOM 545 C C . ARG A 1 70 ? -25.498 13.622 20.929 1.00 72.06 70 ARG A C 1
ATOM 547 O O . ARG A 1 70 ? -26.506 14.152 20.472 1.00 72.06 70 ARG A O 1
ATOM 554 N N . VAL A 1 71 ? -24.776 14.178 21.900 1.00 64.50 71 VAL A N 1
ATOM 555 C CA . VAL A 1 71 ? -25.048 15.510 22.459 1.00 64.50 71 VAL A CA 1
ATOM 556 C C . VAL A 1 71 ? -24.351 16.551 21.583 1.00 64.50 71 VAL A C 1
ATOM 558 O O . VAL A 1 71 ? -23.421 17.236 21.994 1.00 64.50 71 VAL A O 1
ATOM 561 N N . ARG A 1 72 ? -24.787 16.676 20.327 1.00 55.62 72 ARG A N 1
ATOM 562 C CA . ARG A 1 72 ? -24.527 17.907 19.581 1.00 55.62 72 ARG A CA 1
ATOM 563 C C . ARG A 1 72 ? -25.488 18.963 20.140 1.00 55.62 72 ARG A C 1
ATOM 565 O O . ARG A 1 72 ? -26.693 18.716 20.101 1.00 55.62 72 ARG A O 1
ATOM 572 N N . PRO A 1 73 ? -25.015 20.113 20.653 1.00 56.72 73 PRO A N 1
ATOM 573 C CA . PRO A 1 73 ? -25.913 21.190 21.048 1.00 56.72 73 PRO A CA 1
ATOM 574 C C . PRO A 1 73 ? -26.705 21.616 19.809 1.00 56.72 73 PRO A C 1
ATOM 576 O O . PRO A 1 73 ? -26.097 21.915 18.774 1.00 56.72 73 PRO A O 1
ATOM 579 N N . SER A 1 74 ? -28.041 21.625 19.874 1.00 57.34 74 SER A N 1
ATOM 580 C CA . SER A 1 74 ? -28.794 22.420 18.907 1.00 57.34 74 SER A CA 1
ATOM 581 C C . SER A 1 74 ? -28.366 23.866 19.132 1.00 57.34 74 SER A C 1
ATOM 583 O O . SER A 1 74 ? -28.328 24.340 20.270 1.00 57.34 74 SER A O 1
ATOM 585 N N . ALA A 1 75 ? -27.949 24.547 18.064 1.00 59.03 75 ALA A N 1
ATOM 586 C CA . ALA A 1 75 ? -27.753 25.986 18.140 1.00 59.03 75 ALA A CA 1
ATOM 587 C C . ALA A 1 75 ? -29.058 26.601 18.680 1.00 59.03 75 ALA A C 1
ATOM 589 O O . ALA A 1 75 ? -30.125 26.137 18.273 1.00 59.03 75 ALA A O 1
ATOM 590 N N . PRO A 1 76 ? -29.003 27.560 19.619 1.00 56.19 76 PRO A N 1
ATOM 591 C CA . PRO A 1 76 ? -30.212 28.192 20.117 1.00 56.19 76 PRO A CA 1
ATOM 592 C C . PRO A 1 76 ? -30.952 28.820 18.937 1.00 56.19 76 PRO A C 1
ATOM 594 O O . PRO A 1 76 ? -30.371 29.612 18.190 1.00 56.19 76 PRO A O 1
ATOM 597 N N . ASP A 1 77 ? -32.210 28.415 18.766 1.00 57.19 77 ASP A N 1
ATOM 598 C CA . ASP A 1 77 ? -33.131 28.977 17.791 1.00 57.19 77 ASP A CA 1
ATOM 599 C C . ASP A 1 77 ? -33.162 30.494 17.982 1.00 57.19 77 ASP A C 1
ATOM 601 O O . ASP A 1 77 ? -33.614 31.020 19.003 1.00 57.19 77 ASP A O 1
ATOM 605 N N . GLY A 1 78 ? -32.603 31.205 17.004 1.00 59.53 78 GLY A N 1
ATOM 606 C CA . GLY A 1 78 ? -32.683 32.652 16.916 1.00 59.53 78 GLY A CA 1
ATOM 607 C C . GLY A 1 78 ? -34.119 33.056 16.613 1.00 59.53 78 GLY A C 1
ATOM 608 O O . GLY A 1 78 ? -34.461 33.302 15.462 1.00 59.53 78 GLY A O 1
ATOM 609 N N . SER A 1 79 ? -34.969 33.110 17.634 1.00 58.47 79 SER A N 1
ATOM 610 C CA . SER A 1 79 ? -36.321 33.649 17.511 1.00 58.47 79 SER A CA 1
ATOM 611 C C . SER A 1 79 ? -36.807 34.245 18.831 1.00 58.47 79 SER A C 1
ATOM 613 O O . SER A 1 79 ? -37.488 33.591 19.614 1.00 58.47 79 SER A O 1
ATOM 615 N N . SER A 1 80 ? -36.439 35.507 19.052 1.00 47.34 80 SER A N 1
ATOM 616 C CA . SER A 1 80 ? -37.176 36.531 19.814 1.00 47.34 80 SER A CA 1
ATOM 617 C C . SER A 1 80 ? -36.444 37.856 19.533 1.00 47.34 80 SER A C 1
ATOM 619 O O . SER A 1 80 ? -35.237 37.915 19.725 1.00 47.34 80 SER A O 1
ATOM 621 N N . THR A 1 81 ? -37.025 38.950 19.038 1.00 46.94 81 THR A N 1
ATOM 622 C CA . THR A 1 81 ? -38.377 39.488 19.241 1.00 46.94 81 THR A CA 1
ATOM 623 C C . THR A 1 81 ? -38.635 40.547 18.154 1.00 46.94 81 THR A C 1
ATOM 625 O O . THR A 1 81 ? -37.690 41.217 17.730 1.00 46.94 81 THR A O 1
ATOM 628 N N . ALA A 1 82 ? -39.888 40.648 17.707 1.00 52.31 82 ALA A N 1
ATOM 629 C CA . ALA A 1 82 ? -40.421 41.729 16.876 1.00 52.31 82 ALA A CA 1
ATOM 630 C C . ALA A 1 82 ? -40.617 43.028 17.676 1.00 52.31 82 ALA A C 1
ATOM 632 O O . ALA A 1 82 ? -40.666 42.935 18.926 1.00 52.31 82 ALA A O 1
#

Sequence (82 aa):
MLTPSDENIHEFVDGRLSAPEAAKFAAHVAANPHLRRRVAALWLINQMLRGLGQHILDEPVPERLAKIVRVRPSAPDGSSTA

Secondary structure (DSSP, 8-state):
-----HHHHHHHHTT-S-HHHHHHHHHHHHH-HHHHHHHHHHHHHHHHHHHHHHHHHTSPPPHHHHHHHH-PPPPP------